Protein AF-A0A9N9EDA9-F1 (afdb_monomer)

Sequence (118 aa):
KEKALTILDNFHQHKLRIYDPLSCLKIEVARLQGGDSRQETVPSYCVMMRKVDITPSKMYILPSTMETSNRTIRCFEDHKERFLRVQFNDENGKLTSSNGDNHISTLNQVHHTLVNGK

Foldseek 3Di:
DVLVVVLVVVVVVVVDDDPDVVVSSVVSVVCVVVVPPPPPPQPPQKDFAWEWEAELVDIDGDGTDIDGDDPVCVVVVVCNVVDHHYAYDYPVGRDDPDDDDVVVVRVVSRVCCVPVPD

Structure (mmCIF, N/CA/C/O backbone):
data_AF-A0A9N9EDA9-F1
#
_entry.id   AF-A0A9N9EDA9-F1
#
loop_
_atom_site.group_PDB
_atom_site.id
_atom_site.type_symbol
_atom_site.label_atom_id
_atom_site.label_alt_id
_atom_site.label_comp_id
_atom_site.label_asym_id
_atom_site.label_entity_id
_atom_site.label_seq_id
_atom_site.pdbx_PDB_ins_code
_atom_site.Cartn_x
_atom_site.Cartn_y
_atom_site.Cartn_z
_atom_site.occupancy
_atom_site.B_iso_or_equiv
_atom_site.auth_seq_id
_atom_site.auth_comp_id
_atom_site.auth_asym_id
_atom_site.auth_atom_id
_atom_site.pdbx_PDB_model_num
ATOM 1 N N . LYS A 1 1 ? -13.384 -10.627 8.763 1.00 58.66 1 LYS A N 1
ATOM 2 C CA . LYS A 1 1 ? -12.248 -10.300 7.864 1.00 58.66 1 LYS A CA 1
ATOM 3 C C . LYS A 1 1 ? -11.969 -8.800 7.841 1.00 58.66 1 LYS A C 1
ATOM 5 O O . LYS A 1 1 ? -10.842 -8.435 8.121 1.00 58.66 1 LYS A O 1
ATOM 10 N N . GLU A 1 2 ? -12.981 -7.961 7.618 1.00 70.12 2 GLU A N 1
ATOM 11 C CA . GLU A 1 2 ? -12.855 -6.492 7.568 1.00 70.12 2 GLU A CA 1
ATOM 12 C C . GLU A 1 2 ? -12.116 -5.884 8.774 1.00 70.12 2 GLU A C 1
ATOM 14 O O . GLU A 1 2 ? -11.089 -5.246 8.591 1.00 70.12 2 GLU A O 1
ATOM 19 N N . LYS A 1 3 ? -12.517 -6.226 10.009 1.00 80.00 3 LYS A N 1
ATOM 20 C CA . LYS A 1 3 ? -11.856 -5.738 11.237 1.00 80.00 3 LYS A CA 1
ATOM 21 C C . LYS A 1 3 ? -10.352 -6.026 11.304 1.00 80.00 3 LYS A C 1
ATOM 23 O O . LYS A 1 3 ? -9.602 -5.217 11.825 1.00 80.00 3 LYS A O 1
ATOM 28 N N . ALA A 1 4 ? -9.907 -7.178 10.799 1.00 83.00 4 ALA A N 1
ATOM 29 C CA . ALA A 1 4 ? -8.490 -7.537 10.833 1.00 83.00 4 ALA A CA 1
ATOM 30 C C . ALA A 1 4 ? -7.670 -6.674 9.864 1.00 83.00 4 ALA A C 1
ATOM 32 O O . ALA A 1 4 ? -6.567 -6.267 10.208 1.00 83.00 4 ALA A O 1
ATOM 33 N N . LEU A 1 5 ? -8.225 -6.364 8.686 1.00 81.06 5 LEU A N 1
ATOM 34 C CA . LEU A 1 5 ? -7.595 -5.457 7.726 1.00 81.06 5 LEU A CA 1
ATOM 35 C C . LEU A 1 5 ? -7.503 -4.042 8.301 1.00 81.06 5 LEU A C 1
ATOM 37 O O . LEU A 1 5 ? -6.426 -3.466 8.280 1.00 81.06 5 LEU A O 1
ATOM 41 N N . THR A 1 6 ? -8.572 -3.548 8.933 1.00 81.06 6 THR A N 1
ATOM 42 C CA . THR A 1 6 ? -8.571 -2.238 9.604 1.00 81.06 6 THR A CA 1
ATOM 43 C C . THR A 1 6 ? -7.480 -2.127 10.672 1.00 81.06 6 THR A C 1
ATOM 45 O O . THR A 1 6 ? -6.778 -1.126 10.732 1.00 81.06 6 THR A O 1
ATOM 48 N N . ILE A 1 7 ? -7.287 -3.166 11.494 1.00 86.81 7 ILE A N 1
ATOM 49 C CA . ILE A 1 7 ? -6.222 -3.182 12.514 1.00 86.81 7 ILE A CA 1
ATOM 50 C C . ILE A 1 7 ? -4.837 -3.097 11.859 1.00 86.81 7 ILE A C 1
ATOM 52 O O . ILE A 1 7 ? -3.970 -2.361 12.330 1.00 86.81 7 ILE A O 1
ATOM 56 N N . LEU A 1 8 ? -4.618 -3.848 10.777 1.00 84.81 8 LEU A N 1
ATOM 57 C CA . LEU A 1 8 ? -3.343 -3.843 10.060 1.00 84.81 8 LEU A CA 1
ATOM 58 C C . LEU A 1 8 ? -3.081 -2.501 9.366 1.00 84.81 8 LEU A C 1
ATOM 60 O O . LEU A 1 8 ? -1.948 -2.020 9.401 1.00 84.81 8 LEU A O 1
ATOM 64 N N . ASP A 1 9 ? -4.113 -1.875 8.806 1.00 80.44 9 ASP A N 1
ATOM 65 C CA . ASP A 1 9 ? -4.019 -0.535 8.227 1.00 80.44 9 ASP A CA 1
ATOM 66 C C . ASP A 1 9 ? -3.676 0.502 9.304 1.00 80.44 9 ASP A C 1
ATOM 68 O O . ASP A 1 9 ? -2.747 1.288 9.115 1.00 80.44 9 ASP A O 1
ATOM 72 N N . ASN A 1 10 ? -4.317 0.443 10.476 1.00 81.50 10 ASN A N 1
ATOM 73 C CA . ASN A 1 10 ? -3.988 1.312 11.612 1.00 81.50 10 ASN A CA 1
ATOM 74 C C . ASN A 1 10 ? -2.529 1.133 12.059 1.00 81.50 10 ASN A C 1
ATOM 76 O O . ASN A 1 10 ? -1.816 2.107 12.305 1.00 81.50 10 ASN A O 1
ATOM 80 N N . PHE A 1 11 ? -2.043 -0.108 12.145 1.00 86.19 11 PHE A N 1
ATOM 81 C CA . PHE A 1 11 ? -0.636 -0.376 12.460 1.00 86.19 11 PHE A CA 1
ATOM 82 C C . PHE A 1 11 ? 0.309 0.213 11.419 1.00 86.19 11 PHE A C 1
ATOM 84 O O . PHE A 1 11 ? 1.328 0.809 11.779 1.00 86.19 11 PHE A O 1
ATOM 91 N N . HIS A 1 12 ? -0.033 0.079 10.140 1.00 81.56 12 HIS A N 1
ATOM 92 C CA . HIS A 1 12 ? 0.764 0.650 9.071 1.00 81.56 12 HIS A CA 1
ATOM 93 C C . HIS A 1 12 ? 0.793 2.183 9.114 1.00 81.56 12 HIS A C 1
ATOM 95 O O . HIS A 1 12 ? 1.871 2.769 8.996 1.00 81.56 12 HIS A O 1
ATOM 101 N N . GLN A 1 13 ? -0.358 2.832 9.308 1.00 78.75 13 GLN A N 1
ATOM 102 C CA . GLN A 1 13 ? -0.482 4.294 9.338 1.00 78.75 13 GLN A CA 1
ATOM 103 C C . GLN A 1 13 ? 0.417 4.934 10.398 1.00 78.75 13 GLN A C 1
ATOM 105 O O . GLN A 1 13 ? 1.023 5.975 10.139 1.00 78.75 13 GLN A O 1
ATOM 110 N N . HIS A 1 14 ? 0.569 4.292 11.558 1.00 78.56 14 HIS A N 1
ATOM 111 C CA . HIS A 1 14 ? 1.440 4.797 12.616 1.00 78.56 14 HIS A CA 1
ATOM 112 C C . HIS A 1 14 ? 2.932 4.764 12.242 1.00 78.56 14 HIS A C 1
ATOM 114 O O . HIS A 1 14 ? 3.703 5.529 12.812 1.00 78.56 14 HIS A O 1
ATOM 120 N N . LYS A 1 15 ? 3.363 3.919 11.290 1.00 76.75 15 LYS A N 1
ATOM 121 C CA . LYS A 1 15 ? 4.775 3.761 10.865 1.00 76.75 15 LYS A CA 1
ATOM 122 C C . LYS A 1 15 ? 5.762 3.532 12.024 1.00 76.75 15 LYS A C 1
ATOM 124 O O . LYS A 1 15 ? 6.949 3.835 11.906 1.00 76.75 15 LYS A O 1
ATOM 129 N N . LEU A 1 16 ? 5.285 2.993 13.146 1.00 81.31 16 LEU A N 1
ATOM 130 C CA . LEU A 1 16 ? 6.092 2.733 14.335 1.00 81.31 16 LEU A CA 1
ATOM 131 C C . LEU A 1 16 ? 6.557 1.281 14.371 1.00 81.31 16 LEU A C 1
ATOM 133 O O . LEU A 1 16 ? 5.852 0.361 13.955 1.00 81.31 16 LEU A O 1
ATOM 137 N N . ARG A 1 17 ? 7.747 1.069 14.936 1.00 83.31 17 ARG A N 1
ATOM 138 C CA . ARG A 1 17 ? 8.216 -0.276 15.261 1.00 83.31 17 ARG A CA 1
ATOM 139 C C . ARG A 1 17 ? 7.390 -0.829 16.420 1.00 83.31 17 ARG A C 1
ATOM 141 O O . ARG A 1 17 ? 7.369 -0.250 17.502 1.00 83.31 17 ARG A O 1
ATOM 148 N N . ILE A 1 18 ? 6.745 -1.967 16.189 1.00 86.62 18 ILE A N 1
ATOM 149 C CA . ILE A 1 18 ? 5.959 -2.675 17.198 1.00 86.62 18 ILE A CA 1
ATOM 150 C C . ILE A 1 18 ? 6.876 -3.673 17.908 1.00 86.62 18 ILE A C 1
ATOM 152 O O . ILE A 1 18 ? 7.394 -4.596 17.280 1.00 86.62 18 ILE A O 1
ATOM 156 N N . TYR A 1 19 ? 7.091 -3.471 19.207 1.00 89.12 19 TYR A N 1
ATOM 157 C CA . TYR A 1 19 ? 7.902 -4.368 20.040 1.00 89.12 19 TYR A CA 1
ATOM 158 C C . TYR A 1 19 ? 7.067 -5.485 20.677 1.00 89.12 19 TYR A C 1
ATOM 160 O O . TYR A 1 19 ? 7.543 -6.610 20.773 1.00 89.12 19 TYR A O 1
ATOM 168 N N . ASP A 1 20 ? 5.817 -5.191 21.052 1.00 92.3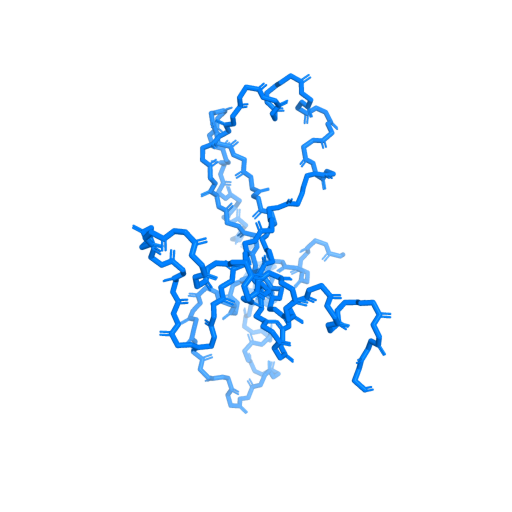1 20 ASP A N 1
ATOM 169 C CA . ASP A 1 20 ? 4.855 -6.168 21.571 1.00 92.31 20 ASP A CA 1
ATOM 170 C C . ASP A 1 20 ? 3.556 -6.150 20.739 1.00 92.31 20 ASP A C 1
ATOM 172 O O . ASP A 1 20 ? 2.639 -5.364 21.008 1.00 92.31 20 ASP A O 1
ATOM 176 N N . PRO A 1 21 ? 3.459 -7.013 19.713 1.00 89.19 21 PRO A N 1
ATOM 177 C CA . PRO A 1 21 ? 2.308 -7.050 18.817 1.00 89.19 21 PRO A CA 1
ATOM 178 C C . PRO A 1 21 ? 0.997 -7.426 19.505 1.00 89.19 21 PRO A C 1
ATOM 180 O O . PRO A 1 21 ? -0.061 -6.946 19.096 1.00 89.19 21 PRO A O 1
ATOM 183 N N . LEU A 1 22 ? 1.038 -8.270 20.541 1.00 91.12 22 LEU A N 1
ATOM 184 C CA . LEU A 1 22 ? -0.175 -8.779 21.182 1.00 91.12 22 LEU A CA 1
ATOM 185 C C . LEU A 1 22 ? -0.857 -7.696 22.014 1.00 91.12 22 LEU A C 1
ATOM 187 O O . LEU A 1 22 ? -2.084 -7.580 21.975 1.00 91.12 22 LEU A O 1
ATOM 191 N N . SER A 1 23 ? -0.079 -6.885 22.729 1.00 90.75 23 SER A N 1
ATOM 192 C CA . SER A 1 23 ? -0.622 -5.753 23.485 1.00 90.75 23 SER A CA 1
ATOM 193 C C . SER A 1 23 ? -1.212 -4.692 22.558 1.00 90.75 23 SER A C 1
ATOM 195 O O . SER A 1 23 ? -2.348 -4.263 22.769 1.00 90.75 23 SER A O 1
ATOM 197 N N . CYS A 1 24 ? -0.510 -4.338 21.476 1.00 88.25 24 CYS A N 1
ATOM 198 C CA . CYS A 1 24 ? -1.030 -3.410 20.467 1.00 88.25 24 CYS A CA 1
ATOM 199 C C . CYS A 1 24 ? -2.326 -3.926 19.824 1.00 88.25 24 CYS A C 1
ATOM 201 O O . CYS A 1 24 ? -3.280 -3.166 19.658 1.00 88.25 24 CYS A O 1
ATOM 203 N N . LEU A 1 25 ? -2.395 -5.222 19.508 1.00 90.69 25 LEU A N 1
ATOM 204 C CA . LEU A 1 25 ? -3.570 -5.819 18.873 1.00 90.69 25 LEU A CA 1
ATOM 205 C C . LEU A 1 25 ? -4.786 -5.805 19.804 1.00 90.69 25 LEU A C 1
ATOM 207 O O . LEU A 1 25 ? -5.884 -5.476 19.363 1.00 90.69 25 LEU A O 1
ATOM 211 N N . LYS A 1 26 ? -4.603 -6.100 21.096 1.00 90.50 26 LYS A N 1
ATOM 212 C CA . LYS A 1 26 ? -5.687 -6.020 22.090 1.00 90.50 26 LYS A CA 1
ATOM 213 C C . LYS A 1 26 ? -6.263 -4.606 22.199 1.00 90.50 26 LYS A C 1
ATOM 215 O O . LYS A 1 26 ? -7.480 -4.465 22.285 1.00 90.50 26 LYS A O 1
ATOM 220 N N . ILE A 1 27 ? -5.410 -3.579 22.155 1.00 87.50 27 ILE A N 1
ATOM 221 C CA . ILE A 1 27 ? -5.837 -2.172 22.198 1.00 87.50 27 ILE A CA 1
ATOM 222 C C . ILE A 1 27 ? -6.683 -1.824 20.969 1.00 87.50 27 ILE A C 1
ATOM 224 O O . ILE A 1 27 ? -7.778 -1.286 21.117 1.00 87.50 27 ILE A O 1
ATOM 228 N N . GLU A 1 28 ? -6.220 -2.167 19.765 1.00 86.56 28 GLU A N 1
ATOM 229 C CA . GLU A 1 28 ? -6.969 -1.898 18.530 1.00 86.56 28 GLU A CA 1
ATOM 230 C C . GLU A 1 28 ? -8.295 -2.669 18.468 1.00 86.56 28 GLU A C 1
ATOM 232 O O . GLU A 1 28 ? -9.330 -2.114 18.098 1.00 86.56 28 GLU A O 1
ATOM 237 N N . VAL A 1 29 ? -8.306 -3.932 18.904 1.00 88.62 29 VAL A N 1
ATOM 238 C CA . VAL A 1 29 ? -9.539 -4.728 18.997 1.00 88.62 29 VAL A CA 1
ATOM 239 C C . VAL A 1 29 ? -10.538 -4.081 19.959 1.00 88.62 29 VAL A C 1
ATOM 241 O O . VAL A 1 29 ? -11.721 -4.000 19.628 1.00 88.62 29 VAL A O 1
ATOM 244 N N . ALA A 1 30 ? -10.082 -3.589 21.114 1.00 87.12 30 ALA A N 1
ATOM 245 C CA . ALA A 1 30 ? -10.940 -2.899 22.074 1.00 87.12 30 ALA A CA 1
ATOM 246 C C . ALA A 1 30 ? -11.521 -1.593 21.498 1.00 87.12 30 ALA A C 1
ATOM 248 O O . ALA A 1 30 ? -12.715 -1.340 21.660 1.00 87.12 30 ALA A O 1
ATOM 249 N N . ARG A 1 31 ? -10.728 -0.801 20.759 1.00 82.88 31 ARG A N 1
ATOM 250 C CA . ARG A 1 31 ? -11.204 0.422 20.075 1.00 82.88 31 ARG A CA 1
ATOM 251 C C . ARG A 1 31 ? -12.312 0.125 19.066 1.00 82.88 31 ARG A C 1
ATOM 253 O O . ARG A 1 31 ? -13.354 0.774 19.082 1.00 82.88 31 ARG A O 1
ATOM 260 N N . LEU A 1 32 ? -12.125 -0.906 18.242 1.00 79.50 32 LEU A N 1
ATOM 261 C CA . LEU A 1 32 ? -13.112 -1.315 17.237 1.00 79.50 32 LEU A CA 1
ATOM 262 C C . LEU A 1 32 ? -14.386 -1.919 17.845 1.00 79.50 32 LEU A C 1
ATOM 264 O O . LEU A 1 32 ? -15.444 -1.877 17.219 1.00 79.50 32 LEU A O 1
ATOM 268 N N . GLN A 1 33 ? -14.307 -2.507 19.041 1.00 79.81 33 GLN A N 1
A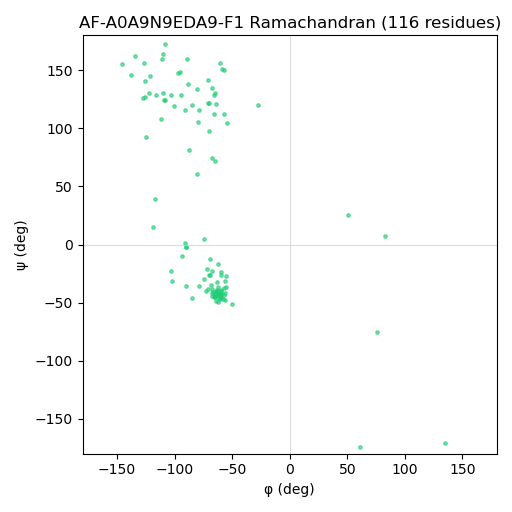TOM 269 C CA . GLN A 1 33 ? -15.486 -2.965 19.787 1.00 79.81 33 GLN A CA 1
ATOM 270 C C . GLN A 1 33 ? -16.261 -1.799 20.414 1.00 79.81 33 GLN A C 1
ATOM 272 O O . GLN A 1 33 ? -17.481 -1.880 20.519 1.00 79.81 33 GLN A O 1
ATOM 277 N N . GLY A 1 34 ? -15.574 -0.708 20.768 1.00 74.69 34 GLY A N 1
ATOM 278 C CA . GLY A 1 34 ? -16.164 0.518 21.313 1.00 74.69 34 GLY A CA 1
ATOM 279 C C . GLY A 1 34 ? -16.906 1.401 20.301 1.00 74.69 34 GLY A C 1
ATOM 280 O O . GLY A 1 34 ? -17.344 2.486 20.669 1.00 74.69 34 GLY A O 1
ATOM 281 N N . GLY A 1 35 ? -17.052 0.966 19.044 1.00 63.69 35 GLY A N 1
ATOM 282 C CA . GLY A 1 35 ? -17.802 1.691 18.011 1.00 63.69 35 GLY A CA 1
ATOM 283 C C . GLY A 1 35 ? -17.028 2.802 17.294 1.00 63.69 35 GLY A C 1
ATOM 284 O O . GLY A 1 35 ? -17.616 3.506 16.478 1.00 63.69 35 GLY A O 1
ATOM 285 N N . ASP A 1 36 ? -15.721 2.946 17.533 1.00 56.88 36 ASP A N 1
ATOM 286 C CA . ASP A 1 36 ? -14.871 3.918 16.830 1.00 56.88 36 ASP A CA 1
ATOM 287 C C . ASP A 1 36 ? -14.457 3.373 15.450 1.00 56.88 36 ASP A C 1
ATOM 289 O O . ASP A 1 36 ? -13.286 3.128 15.162 1.00 56.88 36 ASP A O 1
ATOM 293 N N . SER A 1 37 ? -15.436 3.102 14.583 1.00 58.31 37 SER A N 1
ATOM 294 C CA . SER A 1 37 ? -15.173 2.846 13.168 1.00 58.31 37 SER A CA 1
ATOM 295 C C . SER A 1 37 ? -15.167 4.180 12.431 1.00 58.31 37 SER A C 1
ATOM 297 O O . SER A 1 37 ? -16.162 4.569 11.815 1.00 58.31 37 SER A O 1
ATOM 299 N N . ARG A 1 38 ? -14.039 4.894 12.484 1.00 57.28 38 ARG A N 1
ATOM 300 C CA . ARG A 1 38 ? -13.753 5.991 11.550 1.00 57.28 38 ARG A CA 1
ATOM 301 C C . ARG A 1 38 ? -13.562 5.407 10.148 1.00 57.28 38 ARG A C 1
ATOM 303 O O . ARG A 1 38 ? -12.443 5.275 9.666 1.00 57.28 38 ARG A O 1
ATOM 310 N N . GLN A 1 39 ? -14.651 5.001 9.500 1.00 58.53 39 GLN A N 1
ATOM 311 C CA . GLN A 1 39 ? -14.632 4.787 8.059 1.00 58.53 39 GLN A CA 1
ATOM 312 C C . GLN A 1 39 ? -14.507 6.171 7.430 1.00 58.53 39 GLN A C 1
ATOM 314 O O . GLN A 1 39 ? -15.482 6.914 7.334 1.00 58.53 39 GLN A O 1
ATOM 319 N N . GLU A 1 40 ? -13.282 6.549 7.071 1.00 64.31 40 GLU A N 1
ATOM 320 C CA . GLU A 1 40 ? -13.058 7.723 6.240 1.00 64.31 40 GLU A CA 1
ATOM 321 C C . GLU A 1 40 ? -13.857 7.532 4.948 1.00 64.31 40 GLU A C 1
ATOM 323 O O . GLU A 1 40 ? -13.601 6.625 4.153 1.00 64.31 40 GLU A O 1
ATOM 328 N N . THR A 1 41 ? -14.888 8.354 4.765 1.00 78.81 41 THR A N 1
ATOM 329 C CA . THR A 1 41 ? -15.693 8.334 3.550 1.00 78.81 41 THR A CA 1
ATOM 330 C C . THR A 1 41 ? -14.806 8.770 2.394 1.00 78.81 41 THR A C 1
ATOM 332 O O . THR A 1 41 ? -14.396 9.931 2.333 1.00 78.81 41 THR A O 1
ATOM 335 N N . VAL A 1 42 ? -14.506 7.849 1.479 1.00 84.31 42 VAL A N 1
ATOM 336 C CA . VAL A 1 42 ? -13.743 8.164 0.269 1.00 84.31 42 VAL A CA 1
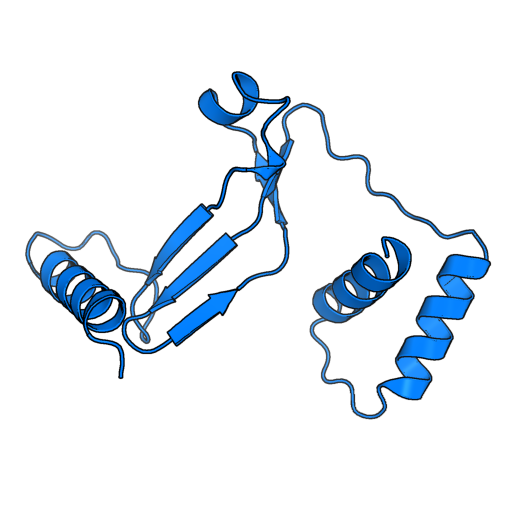ATOM 337 C C . VAL A 1 42 ? -14.570 9.146 -0.576 1.00 84.31 42 VAL A C 1
ATOM 339 O O . VAL A 1 42 ? -15.701 8.809 -0.939 1.00 84.31 42 VAL A O 1
ATOM 342 N N . PRO A 1 43 ? -14.062 10.355 -0.894 1.00 89.81 43 PRO A N 1
ATOM 343 C CA . PRO A 1 43 ? -14.775 11.298 -1.751 1.00 89.81 43 PRO A CA 1
ATOM 344 C C . PRO A 1 43 ? -15.094 10.684 -3.118 1.00 89.81 43 PRO A C 1
ATOM 346 O O . PRO A 1 43 ? -14.309 9.892 -3.632 1.00 89.81 43 PRO A O 1
ATOM 349 N N . SER A 1 44 ? -16.188 11.102 -3.762 1.00 87.06 44 SER A N 1
ATOM 350 C CA . SER A 1 44 ? -16.642 10.527 -5.045 1.00 87.06 44 SER A CA 1
ATOM 351 C C . SER A 1 44 ? -15.632 10.649 -6.194 1.00 87.06 44 SER A C 1
ATOM 353 O O . SER A 1 44 ? -15.671 9.881 -7.149 1.00 87.06 44 SER A O 1
ATOM 355 N N . TYR A 1 45 ? -14.713 11.614 -6.117 1.00 89.38 45 TYR A N 1
ATOM 356 C CA . TYR A 1 45 ? -13.644 11.806 -7.096 1.00 89.38 45 TYR A CA 1
ATOM 357 C C . TYR A 1 45 ? -12.358 11.038 -6.749 1.00 89.38 45 TYR A C 1
ATOM 359 O O . TYR A 1 45 ? -11.404 11.076 -7.535 1.00 89.38 45 TYR A O 1
ATOM 367 N N . CYS A 1 46 ? -12.321 10.330 -5.622 1.00 91.94 46 CYS A N 1
ATOM 368 C CA . CYS A 1 46 ? -11.187 9.551 -5.142 1.00 91.94 46 CYS A CA 1
ATOM 369 C C . CYS A 1 46 ? -11.470 8.047 -5.190 1.00 91.94 46 CYS A C 1
ATOM 371 O O . CYS A 1 46 ? -12.610 7.593 -5.201 1.00 91.94 46 CYS A O 1
ATOM 373 N N . VAL A 1 47 ? -10.399 7.264 -5.191 1.00 91.88 47 VAL A N 1
ATOM 374 C CA . VAL A 1 47 ? -10.442 5.809 -5.086 1.00 91.88 47 VAL A CA 1
ATOM 375 C C . VAL A 1 47 ? -9.351 5.339 -4.137 1.00 91.88 47 VAL A C 1
ATOM 377 O O . VAL A 1 47 ? -8.270 5.922 -4.070 1.00 91.88 47 VAL A O 1
ATOM 380 N N . MET A 1 48 ? -9.637 4.271 -3.402 1.00 89.94 48 MET A N 1
ATOM 381 C CA . MET A 1 48 ? -8.646 3.565 -2.604 1.00 89.94 48 MET A CA 1
ATOM 382 C C . MET A 1 48 ? -7.846 2.646 -3.541 1.00 89.94 48 MET A C 1
ATOM 384 O O . MET A 1 48 ? -8.378 1.657 -4.042 1.00 89.94 48 MET A O 1
ATOM 388 N N . MET A 1 49 ? -6.605 3.023 -3.858 1.00 91.38 49 MET A N 1
ATOM 389 C CA . MET A 1 49 ? -5.768 2.364 -4.867 1.00 91.38 49 MET A CA 1
ATOM 390 C C . MET A 1 49 ? -4.707 1.476 -4.215 1.00 91.38 49 MET A C 1
ATOM 392 O O . MET A 1 49 ? -3.930 1.940 -3.379 1.00 91.38 49 MET A O 1
ATOM 396 N N . ARG A 1 50 ? -4.624 0.214 -4.651 1.00 90.88 50 ARG A N 1
ATOM 397 C CA . ARG A 1 50 ? -3.520 -0.684 -4.283 1.00 90.88 50 ARG A CA 1
ATOM 398 C C . ARG A 1 50 ? -2.309 -0.390 -5.159 1.00 90.88 50 ARG A C 1
ATOM 400 O O . ARG A 1 50 ? -2.438 -0.298 -6.383 1.00 90.88 50 ARG A O 1
ATOM 407 N N . LYS A 1 51 ? -1.136 -0.287 -4.536 1.00 91.75 51 LYS A N 1
ATOM 408 C CA . LYS A 1 51 ? 0.114 0.041 -5.222 1.00 91.75 51 LYS A CA 1
ATOM 409 C C . LYS A 1 51 ? 1.191 -1.003 -4.955 1.00 91.75 51 LYS A C 1
ATOM 411 O O . LYS A 1 51 ? 1.330 -1.497 -3.839 1.00 91.75 51 LYS A O 1
ATOM 416 N N . VAL A 1 52 ? 1.967 -1.313 -5.986 1.00 91.69 52 VAL A N 1
ATOM 417 C CA . VAL A 1 52 ? 3.165 -2.144 -5.888 1.00 91.69 52 VAL A CA 1
ATOM 418 C C . VAL A 1 52 ? 4.340 -1.389 -6.486 1.00 91.69 52 VAL A C 1
ATOM 420 O O . VAL A 1 52 ? 4.280 -0.955 -7.639 1.00 91.69 52 VAL A O 1
ATOM 423 N N . ASP A 1 53 ? 5.408 -1.279 -5.705 1.00 89.62 53 ASP A N 1
ATOM 424 C CA . ASP A 1 53 ? 6.675 -0.722 -6.159 1.00 89.62 53 ASP A CA 1
ATOM 425 C C . ASP A 1 53 ? 7.636 -1.870 -6.462 1.00 89.62 53 ASP A C 1
ATOM 427 O O . ASP A 1 53 ? 7.947 -2.689 -5.597 1.00 89.62 53 ASP A O 1
ATOM 431 N N . ILE A 1 54 ? 8.075 -1.954 -7.714 1.00 88.12 54 ILE A N 1
ATOM 432 C CA . ILE A 1 54 ? 8.976 -2.997 -8.196 1.00 88.12 54 ILE A CA 1
ATOM 433 C C . ILE A 1 54 ? 10.340 -2.370 -8.440 1.00 88.12 54 ILE A C 1
ATOM 435 O O . ILE A 1 54 ? 10.467 -1.412 -9.205 1.00 88.12 54 ILE A O 1
ATOM 439 N N . THR A 1 55 ? 11.352 -2.939 -7.804 1.00 85.12 55 THR A N 1
ATOM 440 C CA . THR A 1 55 ? 12.761 -2.682 -8.079 1.00 85.12 55 THR A CA 1
ATOM 441 C C . THR A 1 55 ? 13.387 -3.917 -8.724 1.00 85.12 55 THR A C 1
ATOM 443 O O . T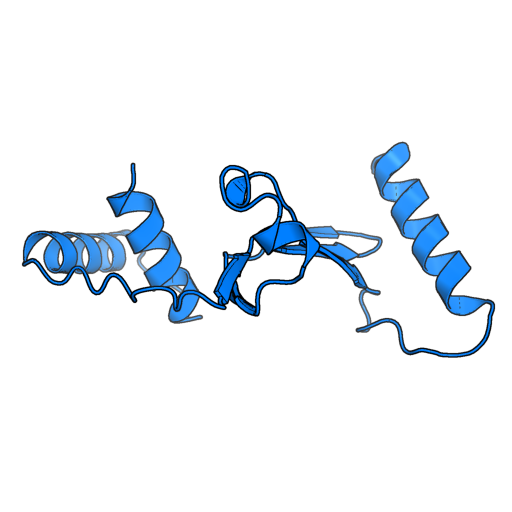HR A 1 55 ? 12.808 -5.007 -8.657 1.00 85.12 55 THR A O 1
ATOM 446 N N . PRO A 1 56 ? 14.572 -3.806 -9.351 1.00 83.12 56 PRO A N 1
ATOM 447 C CA . PRO A 1 56 ? 15.213 -4.965 -9.962 1.00 83.12 56 PRO A CA 1
ATOM 448 C C . PRO A 1 56 ? 15.430 -6.142 -9.004 1.00 83.12 56 PRO A C 1
ATOM 450 O O . PRO A 1 56 ? 15.483 -7.284 -9.457 1.00 83.12 56 PRO A O 1
ATOM 453 N N . SER A 1 57 ? 15.560 -5.887 -7.694 1.00 80.50 57 SER A N 1
ATOM 454 C CA . SER A 1 57 ? 15.815 -6.937 -6.705 1.00 80.50 57 SER A CA 1
ATOM 455 C C . SER A 1 57 ? 14.603 -7.347 -5.866 1.00 80.50 57 SER A C 1
ATOM 457 O O . SER A 1 57 ? 14.620 -8.450 -5.311 1.00 80.50 57 SER A O 1
ATOM 459 N N . LYS A 1 58 ? 13.586 -6.484 -5.726 1.00 83.38 58 LYS A N 1
ATOM 460 C CA . LYS A 1 58 ? 12.485 -6.659 -4.767 1.00 83.38 58 LYS A CA 1
ATOM 461 C C . LYS A 1 58 ? 11.161 -6.124 -5.303 1.00 83.38 58 LYS A C 1
ATOM 463 O O . LYS A 1 58 ? 11.098 -5.208 -6.113 1.00 83.38 58 LYS A O 1
ATOM 468 N N . MET A 1 59 ? 10.081 -6.676 -4.765 1.00 87.19 59 MET A N 1
ATOM 469 C CA . MET A 1 59 ? 8.729 -6.162 -4.935 1.00 87.19 59 MET A CA 1
ATOM 470 C C . MET A 1 59 ? 8.192 -5.733 -3.574 1.00 87.19 59 MET A C 1
ATOM 472 O O . MET A 1 59 ? 8.207 -6.509 -2.619 1.00 87.19 59 MET A O 1
ATOM 476 N N . TYR A 1 60 ? 7.688 -4.509 -3.500 1.00 87.44 60 TYR A N 1
ATOM 477 C CA . TYR A 1 60 ? 7.091 -3.935 -2.306 1.00 87.44 60 TYR A CA 1
ATOM 478 C C . TYR A 1 60 ? 5.595 -3.759 -2.528 1.00 87.44 60 TYR A C 1
ATOM 480 O O . TYR A 1 60 ? 5.163 -2.889 -3.283 1.00 87.44 60 TYR A O 1
ATOM 488 N N . ILE A 1 61 ? 4.797 -4.590 -1.860 1.00 88.44 61 ILE A N 1
ATOM 489 C CA . ILE A 1 61 ? 3.346 -4.410 -1.810 1.00 88.44 61 ILE A CA 1
ATOM 490 C C . ILE A 1 61 ? 3.063 -3.317 -0.788 1.00 88.44 61 ILE A C 1
ATOM 492 O O . ILE A 1 61 ? 3.366 -3.472 0.397 1.00 88.44 61 ILE A O 1
ATOM 496 N N . LEU A 1 62 ? 2.508 -2.206 -1.258 1.00 85.94 62 LEU A N 1
ATOM 497 C CA . LEU A 1 62 ? 2.189 -1.067 -0.416 1.00 85.94 62 LEU A CA 1
ATOM 498 C C . LEU A 1 62 ? 0.726 -1.131 0.030 1.00 85.94 62 LEU A C 1
ATOM 500 O O . LEU A 1 62 ? -0.132 -1.621 -0.713 1.00 85.94 62 LEU A O 1
ATOM 504 N N . PRO A 1 63 ? 0.419 -0.613 1.227 1.00 83.69 63 PRO A N 1
ATOM 505 C CA . PRO A 1 63 ? -0.958 -0.463 1.670 1.00 83.69 63 PRO A CA 1
ATOM 506 C C . PRO A 1 63 ? -1.746 0.448 0.750 1.00 83.69 63 PRO A C 1
ATOM 508 O O . PRO A 1 63 ? -1.190 1.271 0.019 1.00 83.69 63 PRO A O 1
ATOM 511 N N . SER A 1 64 ? -3.060 0.257 0.762 1.00 86.19 64 SER A N 1
ATOM 512 C CA . SER A 1 64 ? -3.927 1.001 -0.131 1.00 86.19 64 SER A CA 1
ATOM 513 C C . SER A 1 64 ? -3.927 2.478 0.252 1.00 86.19 64 SER A C 1
ATOM 515 O O . SER A 1 64 ? -4.051 2.823 1.425 1.00 86.19 64 SER A O 1
ATOM 517 N N . THR A 1 65 ? -3.799 3.352 -0.741 1.00 87.31 65 THR A N 1
ATOM 518 C CA . THR A 1 65 ? -3.775 4.802 -0.531 1.00 87.31 65 THR A CA 1
ATOM 519 C C . THR A 1 65 ? -4.898 5.474 -1.297 1.00 87.31 65 THR A C 1
ATOM 521 O O . THR A 1 65 ? -5.234 5.064 -2.409 1.00 87.31 65 THR A O 1
ATOM 524 N N . MET A 1 66 ? -5.469 6.531 -0.722 1.00 90.06 66 MET A N 1
ATOM 525 C CA . MET A 1 66 ? -6.465 7.337 -1.417 1.00 90.06 66 MET A CA 1
ATOM 526 C C . MET A 1 66 ? -5.793 8.155 -2.525 1.00 90.06 66 MET A C 1
ATOM 528 O O . MET A 1 66 ? -4.900 8.959 -2.266 1.00 90.06 66 MET A O 1
ATOM 532 N N . GLU A 1 67 ? -6.241 7.963 -3.760 1.00 91.25 67 GLU A N 1
ATOM 533 C CA . GLU A 1 67 ? -5.771 8.691 -4.937 1.00 91.25 67 GLU A CA 1
ATOM 534 C C . GLU A 1 67 ? -6.949 9.318 -5.684 1.00 91.25 67 GLU A C 1
ATOM 536 O O . GLU A 1 67 ? -8.080 8.834 -5.622 1.00 91.25 67 GLU A O 1
ATOM 541 N N . THR A 1 68 ? -6.695 10.378 -6.450 1.00 93.38 68 THR A N 1
ATOM 542 C CA . THR A 1 68 ? -7.699 10.905 -7.378 1.00 93.38 68 THR A CA 1
ATOM 543 C C . THR A 1 68 ? -7.977 9.876 -8.475 1.00 93.38 68 THR A C 1
ATOM 545 O O . THR A 1 68 ? -7.061 9.385 -9.137 1.00 93.38 68 THR A O 1
ATOM 548 N N . SER A 1 69 ? -9.255 9.569 -8.697 1.00 92.12 69 SER A N 1
ATOM 549 C CA . SER A 1 69 ? -9.684 8.691 -9.789 1.00 92.12 69 SER A CA 1
ATOM 550 C C . SER A 1 69 ? -9.253 9.252 -11.153 1.00 92.12 69 SER A C 1
ATOM 552 O O . SER A 1 69 ? -9.143 10.465 -11.356 1.00 92.12 69 SER A O 1
ATOM 554 N N . ASN A 1 70 ? -9.022 8.374 -12.126 1.00 92.69 70 ASN A N 1
ATOM 555 C CA . ASN A 1 70 ? -8.804 8.761 -13.521 1.00 92.69 70 ASN A CA 1
ATOM 556 C C . ASN A 1 70 ? -10.023 8.375 -14.375 1.00 92.69 70 ASN A C 1
ATOM 558 O O . ASN A 1 70 ? -10.946 7.723 -13.890 1.00 92.69 70 ASN A O 1
ATOM 562 N N . ARG A 1 71 ? -10.054 8.794 -15.648 1.00 92.81 71 ARG A N 1
ATOM 563 C CA . ARG A 1 71 ? -11.209 8.528 -16.521 1.00 92.81 71 ARG A CA 1
ATOM 564 C C . ARG A 1 71 ? -11.490 7.033 -16.687 1.00 92.81 71 ARG A C 1
ATOM 566 O O . ARG A 1 71 ? -12.649 6.651 -16.647 1.00 92.81 71 ARG A O 1
ATOM 573 N N . THR A 1 72 ? -10.454 6.208 -16.799 1.00 94.31 72 THR A N 1
ATOM 574 C CA . THR A 1 72 ? -10.596 4.751 -16.897 1.00 94.31 72 THR A CA 1
ATOM 575 C C . THR A 1 72 ? -11.246 4.176 -15.645 1.00 94.31 72 THR A C 1
ATOM 577 O O . THR A 1 72 ? -12.234 3.465 -15.750 1.00 94.31 72 THR A O 1
ATOM 580 N N . ILE A 1 73 ? -10.758 4.543 -14.460 1.00 93.50 73 ILE A N 1
ATOM 581 C CA . ILE A 1 73 ? -11.312 4.063 -13.189 1.00 93.50 73 ILE A CA 1
ATOM 582 C C . ILE A 1 73 ? -12.780 4.479 -13.059 1.00 93.50 73 ILE A C 1
ATOM 584 O O . ILE A 1 73 ? -13.605 3.637 -12.738 1.00 93.50 73 ILE A O 1
ATOM 588 N N . ARG A 1 74 ? -13.127 5.727 -13.408 1.00 92.38 74 ARG A N 1
ATOM 589 C CA . ARG A 1 74 ? -14.523 6.204 -13.388 1.00 92.38 74 ARG A CA 1
ATOM 590 C C . ARG A 1 74 ? -15.426 5.445 -14.361 1.00 92.38 74 ARG A C 1
ATOM 592 O O . ARG A 1 74 ? -16.587 5.211 -14.059 1.00 92.38 74 ARG A O 1
ATOM 599 N N . CYS A 1 75 ? -14.912 5.074 -15.535 1.00 94.88 75 CYS A N 1
ATOM 600 C CA . CYS A 1 75 ? -15.658 4.268 -16.504 1.00 94.88 75 CYS A CA 1
ATOM 601 C C . CYS A 1 75 ? -15.865 2.820 -16.035 1.00 94.88 75 CYS A C 1
ATOM 603 O O . CYS A 1 75 ? -16.829 2.187 -16.451 1.00 94.88 75 CYS A O 1
ATOM 605 N N . PHE A 1 76 ? -14.982 2.306 -15.179 1.00 94.19 76 PHE A N 1
ATOM 606 C CA . PHE A 1 76 ? -15.027 0.951 -14.630 1.00 94.19 76 PHE A CA 1
ATOM 607 C C . PHE A 1 76 ? -15.214 0.969 -13.105 1.00 94.19 76 PHE A C 1
ATOM 609 O O . PHE A 1 76 ? -14.604 0.164 -12.403 1.00 94.19 76 PHE A O 1
ATOM 616 N N . GLU A 1 77 ? -16.048 1.878 -12.590 1.00 89.56 77 GLU A N 1
ATOM 617 C CA . GLU A 1 77 ? -16.231 2.103 -11.147 1.00 89.56 77 GLU A CA 1
ATOM 618 C C . GLU A 1 77 ? -16.638 0.813 -10.411 1.00 89.56 77 GLU A C 1
ATOM 620 O O . GLU A 1 77 ? -16.047 0.473 -9.385 1.00 89.56 77 GLU A O 1
ATOM 625 N N . ASP A 1 78 ? -17.538 0.018 -11.001 1.00 92.31 78 ASP A N 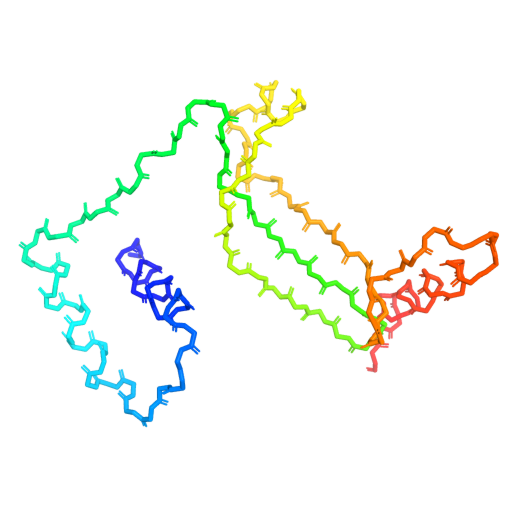1
ATOM 626 C CA . ASP A 1 78 ? -17.978 -1.284 -10.466 1.00 92.31 78 ASP A CA 1
ATOM 627 C C . ASP A 1 78 ? -16.842 -2.321 -10.368 1.00 92.31 78 ASP A C 1
ATOM 629 O O . ASP A 1 78 ? -16.948 -3.335 -9.681 1.00 92.31 78 ASP A O 1
ATOM 633 N N . HIS A 1 79 ? -15.734 -2.075 -11.068 1.00 91.81 79 HIS A N 1
ATOM 634 C CA . HIS A 1 79 ? -14.567 -2.946 -11.147 1.00 91.81 79 HIS A CA 1
ATOM 635 C C . HIS A 1 79 ? -13.306 -2.269 -10.597 1.00 91.81 79 HIS A C 1
ATOM 637 O O . HIS A 1 79 ? -12.201 -2.768 -10.825 1.00 91.81 79 HIS A O 1
ATOM 643 N N . LYS A 1 80 ? -13.435 -1.161 -9.851 1.00 87.38 80 LYS A N 1
ATOM 644 C CA . LYS A 1 80 ? -12.292 -0.382 -9.343 1.00 87.38 80 LYS A CA 1
ATOM 645 C C . LYS A 1 80 ? -11.313 -1.197 -8.497 1.00 87.38 80 LYS A C 1
ATOM 647 O O . LYS A 1 80 ? -10.111 -0.961 -8.549 1.00 87.38 80 LYS A O 1
ATOM 652 N N . GLU A 1 81 ? -11.801 -2.212 -7.787 1.00 86.25 81 GLU A N 1
ATOM 653 C CA . GLU A 1 81 ? -10.975 -3.109 -6.966 1.00 86.25 81 GLU A CA 1
ATOM 654 C C . GLU A 1 81 ? -10.061 -4.039 -7.784 1.00 86.25 81 GLU A C 1
ATOM 656 O O . GLU A 1 81 ? -9.166 -4.675 -7.221 1.00 86.25 81 GLU A O 1
ATOM 661 N N . ARG A 1 82 ? -10.282 -4.137 -9.103 1.00 90.88 82 ARG A N 1
ATOM 662 C CA . ARG A 1 82 ? -9.479 -4.947 -10.035 1.00 90.88 82 ARG A CA 1
ATOM 663 C C . ARG A 1 82 ? -8.306 -4.175 -10.639 1.00 90.88 82 ARG A C 1
ATOM 665 O O . ARG A 1 82 ? -7.533 -4.753 -11.398 1.00 90.88 82 ARG A O 1
ATOM 672 N N . PHE A 1 83 ? -8.163 -2.891 -10.318 1.00 92.25 83 PHE A N 1
ATOM 673 C CA . PHE A 1 83 ? -7.030 -2.084 -10.754 1.00 92.25 83 PHE A CA 1
ATOM 674 C C . PHE A 1 83 ? -5.872 -2.202 -9.760 1.00 92.25 83 PHE A C 1
ATOM 676 O O . PHE A 1 83 ? -6.063 -2.166 -8.545 1.00 92.25 83 PHE A O 1
ATOM 683 N N . LEU A 1 84 ? -4.656 -2.317 -10.295 1.00 91.88 84 LEU A N 1
ATOM 684 C CA . LEU A 1 84 ? -3.416 -2.305 -9.530 1.00 91.88 84 LEU A CA 1
ATOM 685 C C . LEU A 1 84 ? -2.484 -1.254 -10.124 1.00 91.88 84 LEU A C 1
ATOM 687 O O . LEU A 1 84 ? -2.189 -1.289 -11.321 1.00 91.88 84 LEU A O 1
ATOM 691 N N . ARG A 1 85 ? -1.999 -0.327 -9.297 1.00 92.25 85 ARG A N 1
ATOM 692 C CA . ARG A 1 85 ? -0.959 0.611 -9.716 1.00 92.25 85 ARG A CA 1
ATOM 693 C C . ARG A 1 85 ? 0.404 -0.044 -9.527 1.00 92.25 85 ARG A C 1
ATOM 695 O O . ARG A 1 85 ? 0.783 -0.371 -8.409 1.00 92.25 85 ARG A O 1
ATOM 702 N N . VAL A 1 86 ? 1.155 -0.185 -10.612 1.00 90.75 86 VAL A N 1
ATOM 703 C CA . VAL A 1 86 ? 2.537 -0.673 -10.573 1.00 90.75 86 VAL A CA 1
ATOM 704 C C . VAL A 1 86 ? 3.474 0.480 -10.901 1.00 90.75 86 VAL A C 1
ATOM 706 O O . VAL A 1 86 ? 3.257 1.198 -11.879 1.00 90.75 86 VAL A O 1
ATOM 709 N N . GLN A 1 87 ? 4.500 0.673 -10.079 1.00 88.25 87 GLN A N 1
ATOM 710 C CA . GLN A 1 87 ? 5.571 1.624 -10.345 1.00 88.25 87 GLN A CA 1
ATOM 711 C C . GLN A 1 87 ? 6.912 0.895 -10.352 1.00 88.25 87 GLN A C 1
ATOM 713 O O . GLN A 1 87 ? 7.242 0.174 -9.416 1.00 88.25 87 GLN A O 1
ATOM 718 N N . PHE A 1 88 ? 7.695 1.129 -11.400 1.00 84.38 88 PHE A N 1
ATOM 719 C CA . PHE A 1 88 ? 9.059 0.631 -11.509 1.00 84.38 88 PHE A CA 1
ATOM 720 C C . PHE A 1 88 ? 10.033 1.701 -11.017 1.00 84.38 88 PHE A C 1
ATOM 722 O O . PHE A 1 88 ? 9.950 2.855 -11.443 1.00 84.38 88 PHE A O 1
ATOM 729 N N . ASN A 1 89 ? 10.927 1.328 -10.108 1.00 80.94 89 ASN A N 1
ATOM 730 C CA . ASN A 1 89 ? 11.962 2.200 -9.559 1.00 80.94 89 ASN A CA 1
ATOM 731 C C . ASN A 1 89 ? 13.308 1.470 -9.545 1.00 80.94 89 ASN A C 1
ATOM 733 O O . ASN A 1 89 ? 13.349 0.244 -9.608 1.00 80.94 89 ASN A O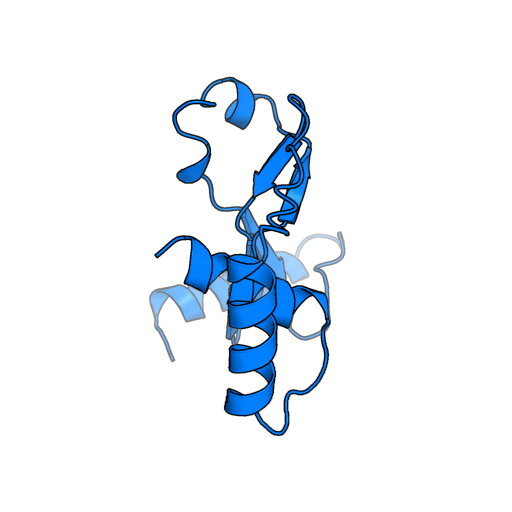 1
ATOM 737 N N . ASP A 1 90 ? 14.398 2.219 -9.431 1.00 76.12 90 ASP A N 1
ATOM 738 C CA . ASP A 1 90 ? 15.706 1.650 -9.114 1.00 76.12 90 ASP A CA 1
ATOM 739 C C . ASP A 1 90 ? 15.899 1.608 -7.584 1.00 76.12 90 ASP A C 1
ATOM 741 O O . ASP A 1 90 ? 15.228 2.335 -6.844 1.00 76.12 90 ASP A O 1
ATOM 745 N N . GLU A 1 91 ? 16.817 0.776 -7.088 1.00 71.50 91 GLU A N 1
ATOM 746 C CA . GLU A 1 91 ? 17.162 0.699 -5.656 1.00 71.50 91 GLU A CA 1
ATOM 747 C C . GLU A 1 91 ? 17.682 2.051 -5.127 1.00 71.50 91 GLU A C 1
ATOM 749 O O . GLU A 1 91 ? 17.515 2.373 -3.950 1.00 71.50 91 GLU A O 1
ATOM 754 N N . ASN A 1 92 ? 18.256 2.872 -6.013 1.00 67.62 92 ASN A N 1
ATOM 755 C CA . ASN A 1 92 ? 18.810 4.189 -5.705 1.00 67.62 92 ASN A CA 1
ATOM 756 C C . ASN A 1 92 ? 17.793 5.339 -5.864 1.00 67.62 92 ASN A C 1
ATOM 758 O O . ASN A 1 92 ? 18.146 6.499 -5.640 1.00 67.62 92 ASN A O 1
ATOM 762 N N . GLY A 1 93 ? 16.534 5.051 -6.222 1.00 59.16 93 GLY A N 1
ATOM 763 C CA . GLY A 1 93 ? 15.452 6.037 -6.261 1.00 59.16 93 GLY A CA 1
ATOM 764 C C . GLY A 1 93 ? 14.570 5.995 -7.511 1.00 59.16 93 GLY A C 1
ATOM 765 O O . GLY A 1 93 ? 14.606 5.078 -8.332 1.00 59.16 93 GLY A O 1
ATOM 766 N N . LYS A 1 94 ? 13.714 7.020 -7.634 1.00 57.22 94 LYS A N 1
ATOM 767 C CA . LYS A 1 94 ? 12.785 7.166 -8.760 1.00 57.22 94 LYS A CA 1
ATOM 768 C C . LYS A 1 94 ? 13.582 7.366 -10.046 1.00 57.22 94 LYS A C 1
ATOM 770 O O . LYS A 1 94 ? 14.427 8.255 -10.106 1.00 57.22 94 LYS A O 1
ATOM 775 N N . LEU A 1 95 ? 13.253 6.586 -11.072 1.00 59.09 95 LEU A N 1
ATOM 776 C CA . LEU A 1 95 ? 13.779 6.757 -12.421 1.00 59.09 95 LEU A CA 1
ATOM 777 C C . LEU A 1 95 ? 13.520 8.204 -12.880 1.00 59.09 95 LEU A C 1
ATOM 779 O O . LEU A 1 95 ? 12.382 8.596 -13.151 1.00 59.09 95 LEU A O 1
ATOM 783 N N . THR A 1 96 ? 14.561 9.037 -12.888 1.00 52.62 96 THR A N 1
ATOM 784 C CA . THR A 1 96 ? 14.482 10.419 -13.373 1.00 52.62 96 THR A CA 1
ATOM 785 C C . THR A 1 96 ? 14.338 10.385 -14.883 1.00 52.62 96 THR A C 1
ATOM 787 O O . THR A 1 96 ? 14.972 9.555 -15.520 1.00 52.62 96 THR A O 1
ATOM 790 N N . SER A 1 97 ? 13.531 11.270 -15.474 1.00 53.28 97 SER A N 1
ATOM 791 C CA . SER A 1 97 ? 13.419 11.445 -16.932 1.00 53.28 97 SER A CA 1
ATOM 792 C C . SER A 1 97 ? 14.747 11.951 -17.522 1.00 53.28 97 SER A C 1
ATOM 794 O O . SER A 1 97 ? 14.875 13.115 -17.886 1.00 53.28 97 SER A O 1
ATOM 796 N N . SER A 1 98 ? 15.750 11.084 -17.562 1.00 51.44 98 SER A N 1
ATOM 797 C CA . SER A 1 98 ? 17.072 11.316 -18.123 1.00 51.44 98 SER A CA 1
ATOM 798 C C . SER A 1 98 ? 17.181 10.501 -19.405 1.00 51.44 98 SER A C 1
ATOM 800 O O . SER A 1 98 ? 16.936 9.297 -19.399 1.00 51.44 98 SER A O 1
ATOM 802 N N . ASN A 1 99 ? 17.497 11.202 -20.486 1.00 52.28 99 ASN A N 1
ATOM 803 C CA . ASN A 1 99 ? 17.587 10.777 -21.879 1.00 52.28 99 ASN A CA 1
ATOM 804 C C . ASN A 1 99 ? 17.923 9.286 -22.123 1.00 52.28 99 ASN A C 1
ATOM 806 O O . ASN A 1 99 ? 19.006 8.815 -21.784 1.00 52.28 99 ASN A O 1
ATOM 810 N N . GLY A 1 100 ? 17.004 8.599 -22.811 1.00 54.25 100 GLY A N 1
ATOM 811 C CA . GLY A 1 100 ? 17.267 7.461 -23.703 1.00 54.25 100 GLY A CA 1
ATOM 812 C C . GLY A 1 100 ? 17.568 6.114 -23.052 1.00 54.25 100 GLY A C 1
ATOM 813 O O . GLY A 1 100 ? 16.721 5.224 -23.061 1.00 54.25 100 GLY A O 1
ATOM 814 N N . ASP A 1 101 ? 18.770 5.951 -22.504 1.00 59.00 101 ASP A N 1
ATOM 815 C CA . ASP A 1 101 ? 19.381 4.617 -22.403 1.00 59.00 101 ASP A CA 1
ATOM 816 C C . ASP A 1 101 ? 19.304 4.001 -20.998 1.00 59.00 101 ASP A C 1
ATOM 818 O O . ASP A 1 101 ? 19.131 2.790 -20.849 1.00 59.00 101 ASP A O 1
ATOM 822 N N . ASN A 1 102 ? 19.331 4.827 -19.946 1.00 59.56 102 ASN A N 1
ATOM 823 C CA . ASN A 1 102 ? 19.341 4.344 -18.558 1.00 59.56 102 ASN A CA 1
ATOM 824 C C . ASN A 1 102 ? 17.999 3.743 -18.099 1.00 59.56 102 ASN A C 1
ATOM 826 O O . ASN A 1 102 ? 17.961 2.978 -17.142 1.00 59.56 102 ASN A O 1
ATOM 830 N N . HIS A 1 103 ? 16.882 4.074 -18.755 1.00 64.12 103 HIS A N 1
ATOM 831 C CA . HIS A 1 103 ? 15.571 3.493 -18.417 1.00 64.12 103 HIS A CA 1
ATOM 832 C C . HIS A 1 103 ? 15.400 2.094 -18.988 1.00 64.12 103 HIS A C 1
ATOM 834 O O . HIS A 1 103 ? 14.786 1.237 -18.355 1.00 64.12 103 HIS A O 1
ATOM 840 N N . ILE A 1 104 ? 15.946 1.863 -20.183 1.00 71.69 104 ILE A N 1
ATOM 841 C CA . ILE A 1 104 ? 15.825 0.587 -20.884 1.00 71.69 104 ILE A CA 1
ATOM 842 C C . ILE A 1 104 ? 16.597 -0.490 -20.125 1.00 71.69 104 ILE A C 1
ATOM 844 O O . ILE A 1 104 ? 16.082 -1.590 -19.944 1.00 71.69 104 ILE A O 1
ATOM 848 N N . SER A 1 105 ? 17.793 -0.176 -19.621 1.00 71.06 105 SER A N 1
ATOM 849 C CA . SER A 1 105 ? 18.585 -1.122 -18.828 1.00 71.06 105 SER A CA 1
ATOM 850 C C . SER A 1 105 ? 17.863 -1.548 -17.545 1.00 71.06 105 SER A C 1
ATOM 852 O O . SER A 1 105 ? 17.750 -2.747 -17.290 1.00 71.06 105 SER A O 1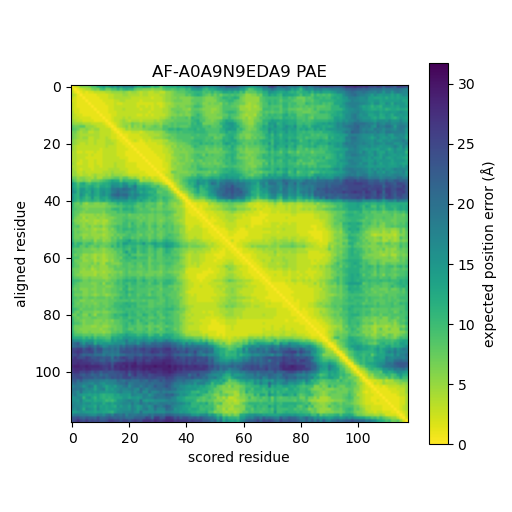
ATOM 854 N N . THR A 1 106 ? 17.289 -0.608 -16.788 1.00 71.06 106 THR A N 1
ATOM 855 C CA . THR A 1 106 ? 16.525 -0.920 -15.568 1.00 71.06 106 THR A CA 1
ATOM 856 C C . THR A 1 106 ? 15.257 -1.713 -15.873 1.00 71.06 106 THR A C 1
ATOM 858 O O . THR A 1 106 ? 14.969 -2.695 -15.190 1.00 71.06 106 THR A O 1
ATOM 861 N N . LEU A 1 107 ? 14.508 -1.344 -16.917 1.00 74.94 107 LEU A N 1
ATOM 862 C CA . LEU A 1 107 ? 13.322 -2.096 -17.342 1.00 74.94 107 LEU A CA 1
ATOM 863 C C . LEU A 1 107 ? 13.682 -3.519 -17.780 1.00 74.94 107 LEU A C 1
ATOM 865 O O . LEU A 1 107 ? 12.992 -4.461 -17.399 1.00 74.94 107 LEU A O 1
ATOM 869 N N . ASN A 1 108 ? 14.784 -3.691 -18.512 1.00 81.12 108 ASN A N 1
ATOM 870 C CA . ASN A 1 108 ? 15.293 -5.005 -18.899 1.00 81.12 108 ASN A CA 1
ATOM 871 C C . ASN A 1 108 ? 15.706 -5.831 -17.680 1.00 81.12 108 ASN A C 1
ATOM 873 O O . ASN A 1 108 ? 15.441 -7.031 -17.641 1.00 81.12 108 ASN A O 1
ATOM 877 N N . GLN A 1 109 ? 16.313 -5.205 -16.671 1.00 74.19 109 GLN A N 1
ATOM 878 C CA . GLN A 1 109 ? 16.693 -5.884 -15.436 1.00 74.19 109 GLN A CA 1
ATOM 879 C C . GLN A 1 109 ? 15.462 -6.323 -14.635 1.00 74.19 109 GLN A C 1
ATOM 881 O O . GLN A 1 109 ? 15.397 -7.468 -14.193 1.00 74.19 109 GLN A O 1
ATOM 886 N N . VAL A 1 110 ? 14.455 -5.455 -14.504 1.00 77.69 110 VAL A N 1
ATOM 887 C CA . VAL A 1 110 ? 13.173 -5.815 -13.882 1.00 77.69 110 VAL A CA 1
ATOM 888 C C . VAL A 1 110 ? 12.499 -6.946 -14.656 1.00 77.69 110 VAL A C 1
ATOM 890 O O . VAL A 1 110 ? 12.071 -7.926 -14.052 1.00 77.69 110 VAL A O 1
ATOM 893 N N . HIS A 1 111 ? 12.433 -6.846 -15.984 1.00 83.19 111 HIS A N 1
ATOM 894 C CA . HIS A 1 111 ? 11.871 -7.887 -16.842 1.00 83.19 111 HIS A CA 1
ATOM 895 C C . HIS A 1 111 ? 12.598 -9.222 -16.648 1.00 83.19 111 HIS A C 1
ATOM 897 O O . HIS A 1 111 ? 11.951 -10.244 -16.437 1.00 83.19 111 HIS A O 1
ATOM 903 N N . HIS A 1 112 ? 13.933 -9.214 -16.650 1.00 80.88 112 HIS A N 1
ATOM 904 C CA . HIS A 1 112 ? 14.735 -10.405 -16.391 1.00 80.88 112 HIS A CA 1
ATOM 905 C C . HIS A 1 112 ? 14.385 -11.031 -15.037 1.00 80.88 112 HIS A C 1
ATOM 907 O O . HIS A 1 112 ? 14.140 -12.231 -14.973 1.00 80.88 112 HIS A O 1
ATOM 913 N N . THR A 1 113 ? 14.314 -10.240 -13.963 1.00 79.12 113 THR A N 1
ATOM 914 C CA . THR A 1 113 ? 13.942 -10.744 -12.631 1.00 79.12 113 THR A CA 1
ATOM 915 C C . THR A 1 113 ? 12.525 -11.324 -12.608 1.00 79.12 113 THR A C 1
ATOM 917 O O . THR A 1 113 ? 12.300 -12.362 -11.989 1.00 79.12 113 THR A O 1
ATOM 920 N N . LEU A 1 114 ? 11.566 -10.685 -13.284 1.00 80.31 114 LEU A N 1
ATOM 921 C CA . LEU A 1 114 ? 10.180 -11.161 -13.341 1.00 80.31 114 LEU A CA 1
ATOM 922 C C . LEU A 1 114 ? 10.034 -12.469 -14.131 1.00 80.31 114 LEU A C 1
ATOM 924 O O . LEU A 1 114 ? 9.195 -13.292 -13.773 1.00 80.31 114 LEU A O 1
ATOM 928 N N . VAL A 1 115 ? 10.824 -12.657 -15.191 1.00 85.00 115 VAL A N 1
ATOM 929 C CA . VAL A 1 115 ? 10.744 -13.840 -16.065 1.00 85.00 115 VAL A CA 1
ATOM 930 C C . VAL A 1 115 ? 11.559 -15.007 -15.522 1.00 85.00 115 VAL A C 1
ATOM 932 O O . VAL A 1 115 ? 11.072 -16.134 -15.495 1.00 85.00 115 VAL A O 1
ATOM 935 N N . ASN A 1 116 ? 12.791 -14.749 -15.092 1.00 81.94 116 ASN A N 1
ATOM 936 C CA . ASN A 1 116 ? 13.739 -15.807 -14.746 1.00 81.94 116 ASN A CA 1
ATOM 937 C C . ASN A 1 116 ? 13.720 -16.165 -13.257 1.00 81.94 116 ASN A C 1
ATOM 939 O O . ASN A 1 116 ? 14.324 -17.161 -12.870 1.00 81.94 116 ASN A O 1
ATOM 943 N N . GLY A 1 117 ? 13.025 -15.380 -12.424 1.00 65.50 117 GLY A N 1
ATOM 944 C CA . GLY A 1 117 ? 13.140 -15.504 -10.976 1.00 65.50 117 GLY A CA 1
ATOM 945 C C . GLY A 1 117 ? 14.573 -15.235 -10.509 1.00 65.50 117 GLY A C 1
ATOM 946 O O . GLY A 1 117 ? 15.435 -14.812 -11.282 1.00 65.50 117 GLY A O 1
ATOM 947 N N . LYS A 1 118 ? 14.823 -15.444 -9.222 1.00 54.19 118 LYS A N 1
ATOM 948 C CA . LYS A 1 118 ? 16.177 -15.457 -8.668 1.00 54.19 118 LYS A CA 1
ATOM 949 C C . LYS A 1 118 ? 16.607 -16.888 -8.409 1.00 54.19 118 LYS A C 1
ATOM 951 O O . LYS A 1 118 ? 15.741 -17.648 -7.921 1.00 54.19 118 LYS A O 1
#

Mean predicted aligned error: 9.82 Å

Organism: NCBI:txid144538

Solvent-accessible surface area (backbone atoms only — not comparable to full-atom values): 7304 Å² total; per-residue (Å²): 112,68,71,62,53,54,50,51,51,54,52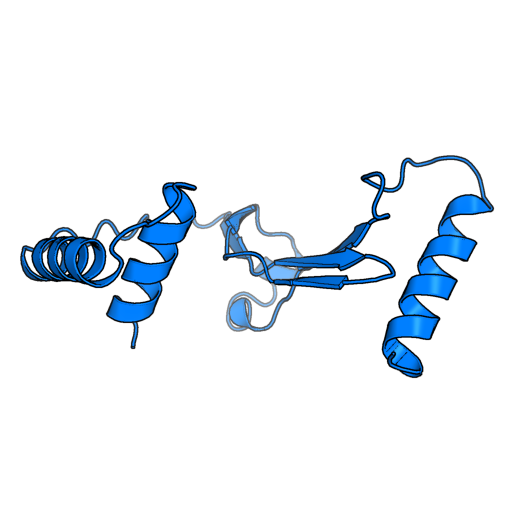,54,73,67,72,61,89,75,87,56,62,67,64,55,48,53,52,50,53,50,44,56,71,71,67,64,72,82,72,78,77,74,52,92,65,41,40,78,40,40,36,34,44,36,31,56,88,50,76,44,82,46,77,69,40,84,39,75,55,50,74,68,45,64,75,38,54,97,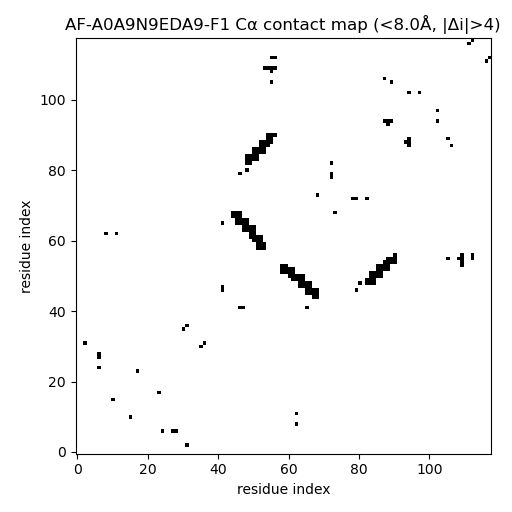50,46,88,77,56,71,48,76,43,78,34,48,92,92,41,75,74,66,100,59,81,83,58,69,58,52,56,52,52,50,44,33,48,47,36,74,73,69,51,132

InterPro domains:
  IPR007855 RNA-dependent RNA polymerase [PTHR23079] (30-117)
  IPR057596 RDRP, core domain [PF05183] (54-114)

Secondary structure (DSSP, 8-state):
-HHHHHHHHHHHHHT---S-HHHHHHHHHHHHHTT--------TTEEEEEEEEE-SS-EEEEEEEEEE--HHHHHTGGGGGG-EEEEE-BTTBS----STTHHHHHHHHHHHHHHH--

Radius of gyration: 18.63 Å; Cα contacts (8 Å, |Δi|>4): 104; chains: 1; bounding box: 37×28×47 Å

Nearest PDB structures (foldseek):
  7eu1-assembly1_M  TM=7.738E-01  e=3.083E-04  Arabidopsis thaliana
  7rqs-assembly1_A  TM=7.281E-01  e=4.296E-04  Arabidopsis thaliana
  7w88-assembly1_A  TM=7.399E-01  e=1.162E-03  Zea mays
  8xme-assembly1_M  TM=6.618E-01  e=4.590E-04  Arabidopsis thaliana
  7roz-assembly1_A  TM=7.282E-01  e=1.619E-03  Arabidopsis thaliana

pLDDT: mean 80.7, std 11.91, range [51.44, 94.88]